Protein AF-A0A1W5QBW7-F1 (afdb_monomer)

InterPro domains:
  IPR000440 NADH:ubiquinone/plastoquinone oxidoreductase, chain 3 [PF00507] (1-42)
  IPR000440 NADH:ubiquinone/plastoquinone oxidoreductase, chain 3 [PTHR11058] (1-43)
  IPR038430 NADH:ubiquinone oxidoreductase, subunit 3 superfamily [G3DSA:1.20.58.1610] (1-43)

Structure (mmCIF, N/CA/C/O backbone):
data_AF-A0A1W5QBW7-F1
#
_entry.id   AF-A0A1W5QBW7-F1
#
loop_
_atom_site.group_PDB
_atom_site.id
_atom_site.type_symbol
_ato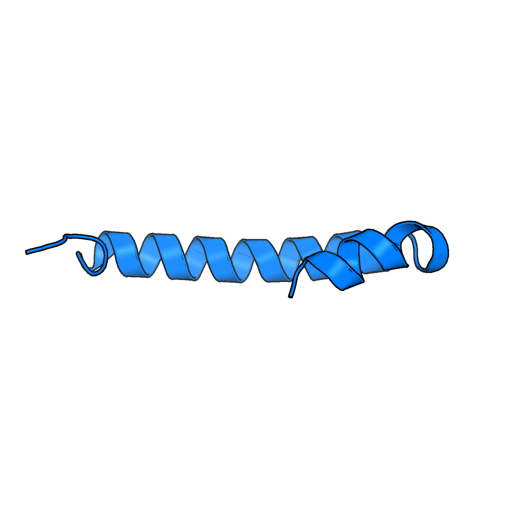m_site.label_atom_id
_atom_site.label_alt_id
_atom_site.label_comp_id
_atom_site.label_asym_id
_atom_site.label_entity_id
_atom_site.label_seq_id
_atom_site.pdbx_PDB_ins_code
_atom_site.Cartn_x
_atom_site.Cartn_y
_atom_site.Cartn_z
_atom_site.occupancy
_atom_site.B_iso_or_equiv
_atom_site.auth_seq_id
_atom_site.auth_comp_id
_atom_site.auth_asym_id
_atom_site.auth_atom_id
_atom_site.pdbx_PDB_model_num
ATOM 1 N N . PHE A 1 1 ? 0.675 9.142 -3.687 1.00 69.69 1 PHE A N 1
ATOM 2 C CA . PHE A 1 1 ? 1.753 8.141 -3.539 1.00 69.69 1 PHE A CA 1
ATOM 3 C C . PHE A 1 1 ? 1.766 7.083 -4.642 1.00 69.69 1 PHE A C 1
ATOM 5 O O . PHE A 1 1 ? 2.843 6.811 -5.142 1.00 69.69 1 PHE A O 1
ATOM 12 N N . LEU A 1 2 ? 0.625 6.540 -5.091 1.00 78.50 2 LEU A N 1
ATOM 13 C CA . LEU A 1 2 ? 0.602 5.499 -6.142 1.00 78.50 2 LEU A CA 1
ATOM 14 C C . LEU A 1 2 ? 0.824 6.010 -7.584 1.00 78.50 2 LEU A C 1
ATOM 16 O O . LEU A 1 2 ? 1.266 5.254 -8.440 1.00 78.50 2 LEU A O 1
ATOM 20 N N . TYR A 1 3 ? 0.541 7.288 -7.861 1.00 78.56 3 TYR A N 1
ATOM 21 C CA . TYR A 1 3 ? 0.576 7.84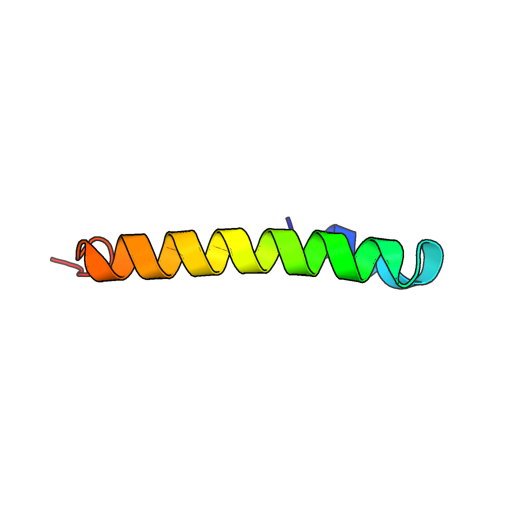7 -9.223 1.00 78.56 3 TYR A CA 1
ATOM 22 C C . TYR A 1 3 ? 1.968 7.843 -9.902 1.00 78.56 3 TYR A C 1
ATOM 24 O O . TYR A 1 3 ? 2.060 7.376 -11.034 1.00 78.56 3 TYR A O 1
ATOM 32 N N . PRO A 1 4 ? 3.072 8.265 -9.246 1.00 80.88 4 PRO A N 1
ATOM 33 C CA . PRO A 1 4 ? 4.416 8.172 -9.839 1.00 80.88 4 PRO A CA 1
ATOM 34 C C . PRO A 1 4 ? 4.847 6.720 -10.072 1.00 80.88 4 PRO A C 1
ATOM 36 O O . PRO A 1 4 ? 5.520 6.399 -11.041 1.00 80.88 4 PRO A O 1
ATOM 39 N N . TRP A 1 5 ? 4.391 5.835 -9.194 1.00 77.56 5 TRP A N 1
ATOM 40 C CA . TRP A 1 5 ? 4.659 4.408 -9.228 1.00 77.56 5 TRP A CA 1
ATOM 41 C C . TRP A 1 5 ? 4.051 3.718 -10.452 1.00 77.56 5 TRP A C 1
ATOM 43 O O . TRP A 1 5 ? 4.721 2.942 -11.126 1.00 77.56 5 TRP A O 1
ATOM 53 N N . ALA A 1 6 ? 2.810 4.071 -10.791 1.00 81.06 6 ALA A N 1
ATOM 54 C CA . ALA A 1 6 ? 2.157 3.623 -12.017 1.00 81.06 6 ALA A CA 1
ATOM 55 C C . ALA A 1 6 ? 2.842 4.160 -13.289 1.00 81.06 6 ALA A C 1
ATOM 57 O O . ALA A 1 6 ? 2.815 3.498 -14.320 1.00 81.06 6 ALA A O 1
ATOM 58 N N . MET A 1 7 ? 3.480 5.334 -13.219 1.00 81.94 7 MET A N 1
ATOM 59 C CA . MET A 1 7 ? 4.209 5.928 -14.345 1.00 81.94 7 MET A CA 1
ATOM 60 C C . MET A 1 7 ? 5.597 5.294 -14.555 1.00 81.94 7 MET A C 1
ATOM 62 O O . MET A 1 7 ? 6.051 5.178 -15.687 1.00 81.94 7 MET A O 1
ATOM 66 N N . SER A 1 8 ? 6.268 4.847 -13.488 1.00 77.00 8 SER A N 1
ATOM 67 C CA . SER A 1 8 ? 7.595 4.205 -13.559 1.00 77.00 8 SER A CA 1
ATOM 68 C C . SER A 1 8 ? 7.563 2.703 -13.875 1.00 77.00 8 SER A C 1
ATOM 70 O O . SER A 1 8 ? 8.617 2.076 -13.996 1.00 77.00 8 SER A O 1
ATOM 72 N N . PHE A 1 9 ? 6.371 2.126 -14.023 1.00 73.75 9 PHE A N 1
ATOM 73 C CA . PHE A 1 9 ? 6.163 0.697 -14.263 1.00 73.75 9 PHE A CA 1
ATOM 74 C C . PHE A 1 9 ? 6.823 0.185 -15.550 1.00 73.75 9 PHE A C 1
ATOM 76 O O . PHE A 1 9 ? 7.337 -0.931 -15.579 1.00 73.75 9 PHE A O 1
ATOM 83 N N . ASP A 1 10 ? 6.846 1.026 -16.584 1.00 70.00 10 ASP A N 1
ATOM 84 C CA . ASP A 1 10 ? 7.420 0.721 -17.900 1.00 70.00 10 ASP A CA 1
ATOM 85 C C . ASP A 1 10 ? 8.954 0.562 -17.857 1.00 70.00 10 ASP A C 1
ATOM 87 O O . ASP A 1 10 ? 9.539 -0.170 -18.647 1.00 70.00 10 ASP A O 1
ATOM 91 N N . VAL A 1 11 ? 9.614 1.200 -16.880 1.00 68.38 11 VAL A N 1
ATOM 92 C CA . VAL A 1 11 ? 11.083 1.312 -16.817 1.00 68.38 11 VAL A CA 1
ATOM 93 C C . VAL A 1 11 ? 11.712 0.286 -15.871 1.00 68.38 11 VAL A C 1
ATOM 95 O O . VAL A 1 11 ? 12.813 -0.202 -16.117 1.00 68.38 11 VAL A O 1
ATOM 98 N N . LEU A 1 12 ? 11.032 -0.032 -14.768 1.00 70.88 12 LEU A N 1
ATOM 99 C CA . LEU A 1 12 ? 11.588 -0.827 -13.663 1.00 70.88 12 LEU A CA 1
ATOM 100 C C . LEU A 1 12 ? 10.963 -2.232 -13.536 1.00 70.88 12 LEU A C 1
ATOM 102 O O . LEU A 1 12 ? 11.455 -3.060 -12.766 1.00 70.88 12 LEU A O 1
ATOM 106 N N . GLY A 1 13 ? 9.909 -2.529 -14.306 1.00 77.94 13 GLY A N 1
ATOM 107 C CA . GLY A 1 13 ? 9.342 -3.871 -14.446 1.00 77.94 13 GLY A CA 1
ATOM 108 C C . GLY A 1 13 ? 8.751 -4.466 -13.157 1.00 77.94 13 GLY A C 1
ATOM 109 O O . GLY A 1 13 ? 8.157 -3.774 -12.331 1.00 77.94 13 GLY A O 1
ATOM 110 N N . VAL A 1 14 ? 8.886 -5.789 -12.993 1.00 82.00 14 VAL A N 1
ATOM 111 C CA . VAL A 1 14 ? 8.229 -6.581 -11.927 1.00 82.00 14 VAL A CA 1
ATOM 112 C C . VAL A 1 14 ? 8.689 -6.195 -10.517 1.00 82.00 14 VAL A C 1
ATOM 114 O O . VAL A 1 14 ? 7.899 -6.280 -9.579 1.00 82.00 14 VAL A O 1
ATOM 117 N N . SER A 1 15 ? 9.938 -5.745 -10.358 1.00 82.50 15 SER A N 1
ATOM 118 C CA . SER A 1 15 ? 10.476 -5.319 -9.060 1.00 82.50 15 SER A CA 1
ATOM 119 C C . SER A 1 15 ? 9.674 -4.170 -8.478 1.00 82.50 15 SER A C 1
ATOM 121 O O . SER A 1 15 ? 9.321 -4.227 -7.306 1.00 82.50 15 SER A O 1
ATOM 123 N N . VAL A 1 16 ? 9.310 -3.202 -9.329 1.00 84.19 16 VAL A N 1
ATOM 124 C CA . VAL A 1 16 ? 8.362 -2.159 -8.963 1.00 84.19 16 VAL A CA 1
ATOM 125 C C . VAL A 1 16 ? 7.060 -2.849 -8.586 1.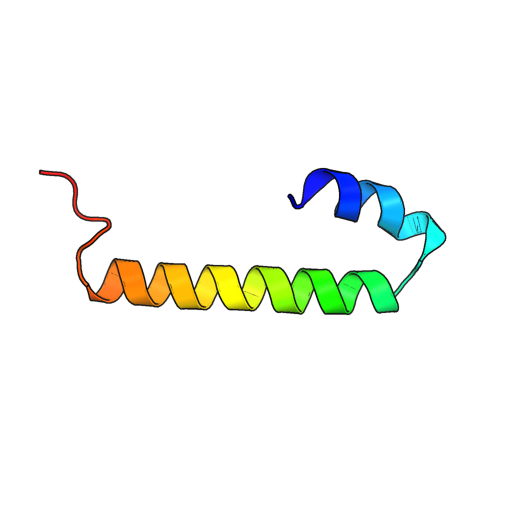00 84.19 16 VAL A C 1
ATOM 127 O O . VAL A 1 16 ? 6.770 -2.895 -7.408 1.00 84.19 16 VAL A O 1
ATOM 130 N N . PHE A 1 17 ? 6.318 -3.540 -9.448 1.00 84.19 17 PHE A N 1
ATOM 131 C CA . PHE A 1 17 ? 5.032 -4.152 -9.037 1.00 84.19 17 PHE A CA 1
ATOM 132 C C . PHE A 1 17 ? 4.959 -4.765 -7.611 1.00 84.19 17 PHE A C 1
ATOM 134 O O . PHE A 1 17 ? 3.999 -4.499 -6.883 1.00 84.19 17 PHE A O 1
ATOM 141 N N . ILE A 1 18 ? 5.992 -5.505 -7.186 1.00 89.69 18 ILE A N 1
ATOM 142 C CA . ILE A 1 18 ? 6.114 -6.062 -5.832 1.00 89.69 18 ILE A CA 1
ATOM 143 C C . ILE A 1 18 ? 6.098 -4.992 -4.722 1.00 89.69 18 ILE A C 1
ATOM 145 O O . ILE A 1 18 ? 5.348 -5.160 -3.760 1.00 89.69 18 ILE A O 1
ATOM 149 N N . GLU A 1 19 ? 6.861 -3.896 -4.799 1.00 88.38 19 GLU A N 1
ATOM 150 C CA . GLU A 1 19 ? 6.866 -2.903 -3.706 1.00 88.38 19 GLU A CA 1
ATOM 151 C C . GLU A 1 19 ? 5.545 -2.110 -3.640 1.00 88.38 19 GLU A C 1
ATOM 153 O O . GLU A 1 19 ? 5.077 -1.810 -2.540 1.00 88.38 19 GLU A O 1
ATOM 158 N N . ALA A 1 20 ? 4.867 -1.855 -4.772 1.00 89.38 20 ALA A N 1
ATOM 159 C CA . ALA A 1 20 ? 3.506 -1.295 -4.761 1.00 89.38 20 ALA A CA 1
ATOM 160 C C . ALA A 1 20 ? 2.529 -2.250 -4.094 1.00 89.38 20 ALA A C 1
ATOM 162 O O . ALA A 1 20 ? 1.680 -1.813 -3.318 1.00 89.38 20 ALA A O 1
ATOM 163 N N . LEU A 1 21 ? 2.639 -3.544 -4.397 1.00 91.81 21 LEU A N 1
ATOM 164 C CA . LEU A 1 21 ? 1.776 -4.553 -3.809 1.00 91.81 21 LEU A CA 1
ATOM 165 C C . LEU A 1 21 ? 1.960 -4.597 -2.288 1.00 91.81 21 LEU A C 1
ATOM 167 O O . LEU A 1 21 ? 0.973 -4.573 -1.556 1.00 91.81 21 LEU A O 1
ATOM 171 N N . ILE A 1 22 ? 3.206 -4.572 -1.807 1.00 94.75 22 ILE A N 1
ATOM 172 C CA . ILE A 1 22 ? 3.521 -4.497 -0.373 1.00 94.75 22 ILE A CA 1
ATOM 173 C C . ILE A 1 22 ? 2.932 -3.222 0.241 1.00 94.75 22 ILE A C 1
ATOM 175 O O . ILE A 1 22 ? 2.276 -3.285 1.280 1.00 94.75 22 ILE A O 1
ATOM 179 N N . PHE A 1 23 ? 3.109 -2.069 -0.405 1.00 92.56 23 PHE A N 1
ATOM 180 C CA . PHE A 1 23 ? 2.574 -0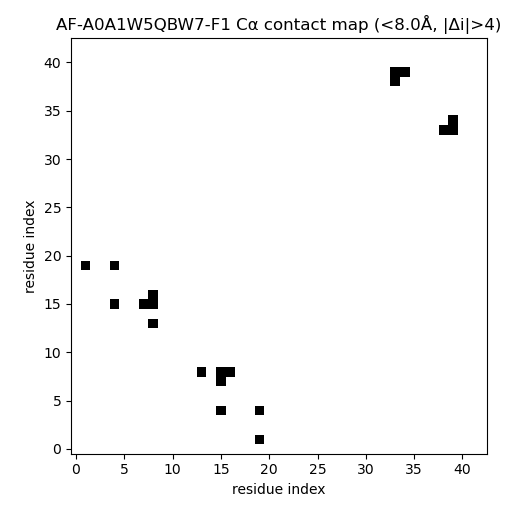.800 0.083 1.00 92.56 23 PHE A CA 1
ATOM 181 C C . PHE A 1 23 ? 1.043 -0.819 0.193 1.00 92.56 23 PHE A C 1
ATOM 183 O O . PHE A 1 23 ? 0.485 -0.439 1.223 1.00 92.56 23 PHE A O 1
ATOM 190 N N . VAL A 1 24 ? 0.354 -1.309 -0.840 1.00 94.75 24 VAL A N 1
ATOM 191 C CA . VAL A 1 24 ? -1.108 -1.448 -0.842 1.00 94.75 24 VAL A CA 1
ATOM 192 C C . VAL A 1 24 ? -1.563 -2.413 0.248 1.00 94.75 24 VAL A C 1
ATOM 194 O O . VAL A 1 24 ? -2.512 -2.101 0.962 1.00 94.75 24 VAL A O 1
ATOM 197 N N . LEU A 1 25 ? -0.879 -3.544 0.438 1.00 97.00 25 LEU A N 1
ATOM 198 C CA . LEU A 1 25 ? -1.200 -4.491 1.508 1.00 97.00 25 LEU A CA 1
ATOM 199 C C . LEU A 1 25 ? -1.110 -3.839 2.891 1.00 97.00 25 LEU A C 1
ATOM 201 O O . LEU A 1 25 ? -2.015 -4.021 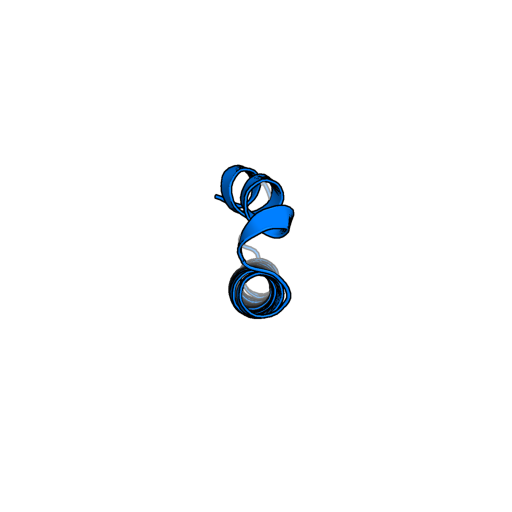3.704 1.00 97.00 25 LEU A O 1
ATOM 205 N N . ILE A 1 26 ? -0.077 -3.034 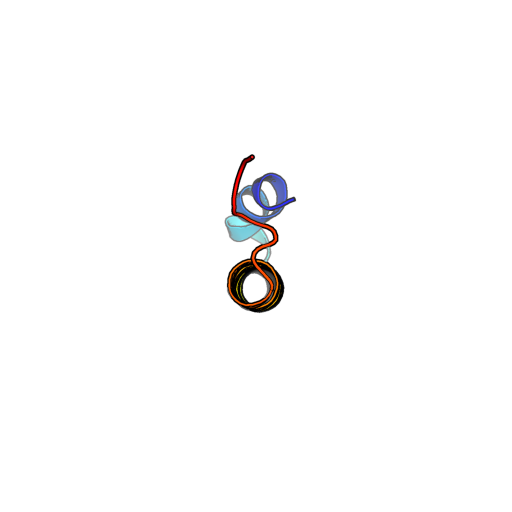3.148 1.00 96.44 26 ILE A N 1
ATOM 206 C CA . ILE A 1 26 ? 0.064 -2.296 4.412 1.00 96.44 26 ILE A CA 1
ATOM 207 C C . ILE A 1 26 ? -1.119 -1.341 4.616 1.00 96.44 26 ILE A C 1
ATOM 209 O O . ILE A 1 26 ? -1.700 -1.305 5.703 1.00 96.44 26 ILE A O 1
ATOM 213 N N . LEU A 1 27 ? -1.517 -0.602 3.576 1.00 95.31 27 LEU A N 1
ATOM 214 C CA . LEU A 1 27 ? -2.672 0.295 3.644 1.00 95.31 27 LEU A CA 1
ATOM 215 C C . LEU A 1 27 ? -3.975 -0.460 3.908 1.00 95.31 27 LEU A C 1
ATOM 217 O O . LEU A 1 27 ? -4.771 -0.023 4.735 1.00 95.31 27 LEU A O 1
ATOM 221 N N . VAL A 1 28 ? -4.187 -1.596 3.242 1.00 96.69 28 VAL A N 1
ATOM 222 C CA . VAL A 1 28 ? -5.373 -2.438 3.443 1.00 96.69 28 VAL A CA 1
ATOM 223 C C . VAL A 1 28 ? -5.420 -2.958 4.875 1.00 96.69 28 VAL A C 1
ATOM 225 O O . VAL A 1 28 ? -6.463 -2.867 5.514 1.00 96.69 28 VAL A O 1
ATOM 228 N N . VAL A 1 29 ? -4.303 -3.440 5.423 1.00 97.00 29 VAL A N 1
ATOM 229 C CA . VAL A 1 29 ? -4.235 -3.883 6.824 1.00 97.00 29 VAL A CA 1
ATOM 230 C C . VAL A 1 29 ? -4.546 -2.731 7.780 1.00 97.00 29 VAL A C 1
ATOM 232 O O . VAL A 1 29 ? -5.343 -2.903 8.704 1.00 97.00 29 VAL A O 1
ATOM 235 N N . GLY A 1 30 ? -3.977 -1.547 7.544 1.00 95.38 30 GLY A N 1
ATOM 236 C CA . GLY A 1 30 ? -4.267 -0.348 8.331 1.00 95.38 30 GLY A CA 1
ATOM 237 C C . GLY A 1 30 ? -5.741 0.059 8.265 1.00 95.38 30 GLY A C 1
ATOM 238 O O . GLY A 1 30 ? -6.343 0.360 9.295 1.00 95.38 30 GLY A O 1
ATOM 239 N N . LEU A 1 31 ? -6.347 -0.005 7.078 1.00 94.31 31 LEU A N 1
ATOM 240 C CA . LEU A 1 31 ? -7.763 0.283 6.863 1.00 94.31 31 LEU A CA 1
ATOM 241 C C . LEU A 1 31 ? -8.662 -0.738 7.565 1.00 94.31 31 LEU A C 1
ATOM 243 O O . LEU A 1 31 ? -9.600 -0.348 8.251 1.00 94.31 31 LEU A O 1
ATOM 247 N N . VAL A 1 32 ? -8.362 -2.034 7.446 1.00 95.69 32 VAL A N 1
ATOM 248 C CA . VAL A 1 32 ? -9.084 -3.107 8.147 1.00 95.69 32 VAL A CA 1
ATOM 249 C C . VAL A 1 32 ? -8.993 -2.905 9.657 1.00 95.69 32 VAL A C 1
ATOM 251 O O . VAL A 1 32 ? -9.988 -3.049 10.363 1.00 95.69 32 VAL A O 1
ATOM 254 N N . TYR A 1 33 ? -7.822 -2.533 10.171 1.00 94.56 33 TYR A N 1
ATOM 255 C CA . TYR A 1 33 ? -7.648 -2.230 11.587 1.00 94.56 33 TYR A CA 1
ATOM 256 C C . TYR A 1 33 ? -8.469 -1.008 12.022 1.00 94.56 33 TYR A C 1
ATOM 258 O O . TYR A 1 33 ? -9.172 -1.078 13.031 1.00 94.56 33 TYR A O 1
ATOM 266 N N . ALA A 1 34 ? -8.427 0.082 11.253 1.00 93.25 34 ALA A N 1
ATOM 267 C CA . ALA A 1 34 ? -9.209 1.290 11.511 1.00 93.25 34 ALA A CA 1
ATOM 268 C C . ALA A 1 34 ? -10.719 1.004 11.487 1.00 93.25 34 ALA A C 1
ATOM 270 O O . ALA A 1 34 ? -11.437 1.428 12.392 1.00 93.25 34 ALA A O 1
ATOM 271 N N . TRP A 1 35 ? -11.182 0.205 10.521 1.00 92.12 35 TRP A N 1
ATOM 272 C CA . TRP A 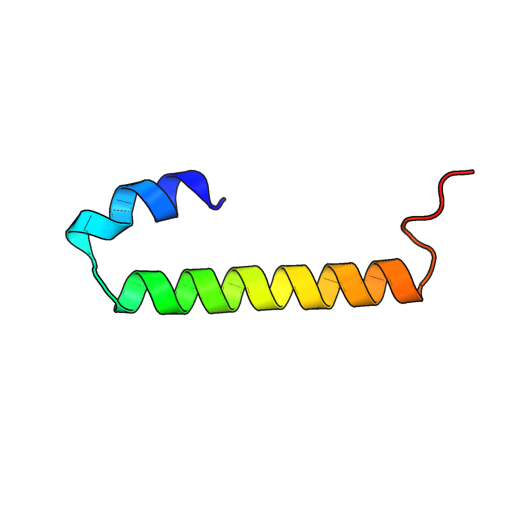1 35 ? -12.563 -0.267 10.447 1.00 92.12 35 TRP A CA 1
ATOM 273 C C . TRP A 1 35 ? -12.937 -1.058 11.698 1.00 92.12 35 TRP A C 1
ATOM 275 O O . TRP A 1 35 ? -13.925 -0.744 12.354 1.00 92.12 35 TRP A O 1
ATOM 285 N N . ARG A 1 36 ? -12.126 -2.049 12.092 1.00 90.31 36 ARG A N 1
ATOM 286 C CA . ARG A 1 36 ? -12.380 -2.855 13.299 1.00 90.31 36 ARG A CA 1
ATOM 287 C C . ARG A 1 36 ? -12.415 -2.033 14.586 1.00 90.31 36 ARG A C 1
ATOM 289 O O . ARG A 1 36 ? -12.995 -2.487 15.567 1.00 90.31 36 ARG A O 1
ATOM 296 N N . LYS A 1 37 ? -11.784 -0.861 14.598 1.00 88.88 37 LYS A N 1
ATOM 297 C CA . LYS A 1 37 ? -11.800 0.085 15.718 1.00 88.88 37 LYS A CA 1
ATOM 298 C C . LYS A 1 37 ? -12.943 1.103 15.653 1.00 88.88 37 LYS A C 1
ATOM 300 O O . LYS A 1 37 ? -12.984 1.973 16.513 1.00 88.88 37 LYS A O 1
ATOM 305 N N . GLY A 1 38 ? -13.832 1.015 14.661 1.00 84.62 38 GLY A N 1
ATOM 306 C CA . GLY A 1 38 ? -14.930 1.968 14.477 1.00 84.62 38 GLY A CA 1
ATOM 307 C C . GLY A 1 38 ? -14.462 3.354 14.024 1.00 84.62 38 GLY A C 1
ATOM 308 O O . GLY A 1 38 ? -15.240 4.294 14.016 1.00 84.62 38 GLY A O 1
ATOM 309 N N . ALA A 1 39 ? -13.198 3.514 13.609 1.0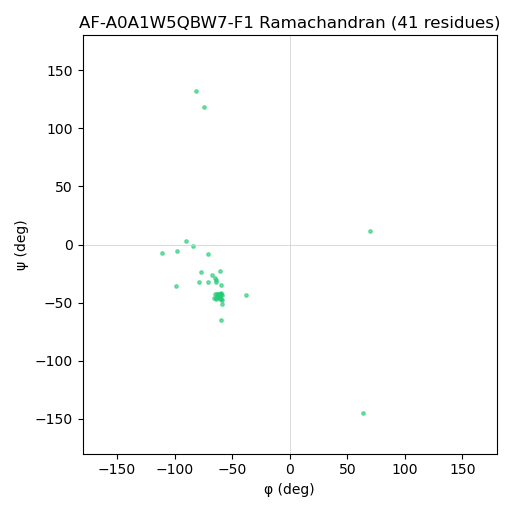0 84.00 39 ALA A N 1
ATOM 310 C CA . ALA A 1 39 ? -12.649 4.817 13.213 1.00 84.00 39 ALA A CA 1
ATOM 311 C C . ALA A 1 39 ? -13.210 5.341 11.876 1.00 84.00 39 ALA A C 1
ATOM 313 O O . ALA A 1 39 ? -12.917 6.466 11.483 1.00 84.00 39 ALA A O 1
ATOM 314 N N . LEU A 1 40 ? -13.971 4.506 11.163 1.00 81.25 40 LEU A N 1
ATOM 315 C CA . LEU A 1 40 ? -14.669 4.859 9.927 1.00 81.25 40 LEU A CA 1
ATOM 316 C C . LEU A 1 40 ? -16.146 5.206 10.162 1.00 81.25 40 LEU A C 1
ATOM 318 O O . LEU A 1 40 ? -16.822 5.602 9.214 1.00 81.25 40 LEU A O 1
ATOM 322 N N . GLU A 1 41 ? -16.656 5.041 11.385 1.00 78.38 41 GLU A N 1
ATOM 323 C CA . GLU A 1 41 ? -18.009 5.468 11.729 1.00 78.38 41 GLU A CA 1
ATOM 324 C C . GLU A 1 41 ? -18.020 6.991 11.859 1.00 78.38 41 GLU A C 1
ATOM 326 O O . GLU A 1 41 ? -17.295 7.580 12.661 1.00 78.38 41 GLU A O 1
ATOM 331 N N . TRP A 1 42 ? -18.819 7.633 11.013 1.00 73.19 42 TRP A N 1
ATOM 332 C CA . TRP A 1 42 ? -19.097 9.057 11.124 1.00 73.19 42 TRP A CA 1
ATOM 333 C C . TRP A 1 42 ? -20.193 9.264 12.173 1.00 73.19 42 TRP A C 1
ATOM 335 O O . TRP A 1 42 ? -21.207 8.565 12.144 1.00 73.19 42 TRP A O 1
ATOM 345 N N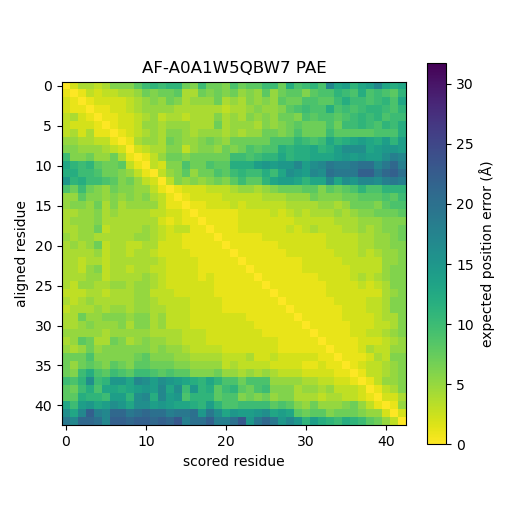 . SER A 1 43 ? -19.959 10.206 13.093 1.00 60.47 43 SER A N 1
ATOM 346 C CA . SER A 1 43 ? -20.989 10.745 13.994 1.00 60.47 43 SER A CA 1
ATOM 347 C C . SER A 1 43 ? -22.037 11.548 13.235 1.00 60.47 43 SER A C 1
ATOM 349 O O . SER A 1 43 ? -21.699 12.121 12.175 1.00 60.47 43 SER A O 1
#

Solvent-accessible surface area (backbone atoms only — not comparable to full-atom values): 2634 Å² total; per-residue (Å²): 127,66,67,66,54,67,68,47,40,87,82,57,44,69,68,46,56,53,57,55,51,53,53,50,50,53,51,50,52,51,48,52,50,37,49,76,69,50,71,72,64,77,130

Radius of gyration: 14.28 Å; Cα contacts (8 Å, |Δi|>4): 10; chains: 1; bounding box: 33×17×34 Å

Foldseek 3Di:
DCVVLVVCCVPPPPVSVVVVVVVVVVVVVVVVVCVVVCVPPDD

Mean predicted aligned error: 5.77 Å

pLDDT: mean 84.86, std 9.33, range [60.47, 97.0]

Organism: NCBI:txid38414

Secondary structure (DSSP, 8-state):
-HHHHHHTHHHHTHHHHHHHHHHHHHHHHHHHHHHHTTTT---

Sequence (43 aa):
FLYPWAMSFDVLGVSVFIEALIFVLILVVGLVYAWRKGALEWS